Protein AF-A0A1Q9NRL3-F1 (afdb_monomer_lite)

Radius of gyration: 17.1 Å; chains: 1; bounding box: 44×28×48 Å

pLDDT: mean 87.85, std 8.08, range [48.0, 96.0]

Foldseek 3Di:
DPPVVVVVVLVVLLVVLLVLLVVLLVVLVCCLPPDDPVQQLDDDPQDGVLVLLVVLLLLLCLLLDQPSVPDQPCVLLVDHPPPDDPVRVSVSSVPDDSVSSNVSSVVSSVSNSVCSVDPCQQDFGPDPPDGHNSVSSVVSSVSSD

Structure (mmCIF, N/CA/C/O backbone):
data_AF-A0A1Q9NRL3-F1
#
_entry.id   AF-A0A1Q9NRL3-F1
#
loop_
_atom_site.group_PDB
_atom_site.id
_atom_site.type_symbol
_atom_site.label_atom_id
_atom_site.label_alt_id
_atom_site.label_comp_id
_atom_site.label_asym_id
_atom_site.label_entity_id
_atom_site.label_seq_id
_atom_site.pdbx_PDB_ins_code
_atom_site.Cartn_x
_atom_site.Cartn_y
_atom_site.Cartn_z
_atom_site.occupancy
_atom_site.B_iso_or_equiv
_atom_site.auth_seq_id
_atom_site.auth_comp_id
_atom_site.auth_asym_id
_atom_site.auth_atom_id
_atom_site.pdbx_PDB_model_num
ATOM 1 N N . MET A 1 1 ? 24.498 6.900 -30.516 1.00 48.00 1 MET A N 1
ATOM 2 C CA . MET A 1 1 ? 24.205 8.106 -29.708 1.00 48.00 1 MET A CA 1
ATOM 3 C C . MET A 1 1 ? 22.908 8.016 -28.879 1.00 48.00 1 MET A C 1
ATOM 5 O O . MET A 1 1 ? 22.585 9.001 -28.240 1.00 48.00 1 MET A O 1
ATOM 9 N N . ASN A 1 2 ? 22.211 6.867 -28.773 1.00 56.22 2 ASN A N 1
ATOM 10 C CA . ASN A 1 2 ? 20.862 6.813 -28.161 1.00 56.22 2 ASN A CA 1
ATOM 11 C C . ASN A 1 2 ? 20.734 6.080 -26.811 1.00 56.22 2 ASN A C 1
ATOM 13 O O . ASN A 1 2 ? 19.694 6.186 -26.173 1.00 56.22 2 ASN A O 1
ATOM 17 N N . THR A 1 3 ? 21.747 5.346 -26.353 1.00 61.50 3 THR A N 1
ATOM 18 C CA . THR A 1 3 ? 21.659 4.554 -25.111 1.00 61.50 3 THR A CA 1
ATOM 19 C C . THR A 1 3 ? 21.791 5.407 -23.849 1.00 61.50 3 THR A C 1
ATOM 21 O O . THR A 1 3 ? 21.037 5.206 -22.906 1.00 61.50 3 THR A O 1
ATOM 24 N N . ASN A 1 4 ? 22.676 6.411 -23.844 1.00 60.97 4 ASN A N 1
ATOM 25 C CA . ASN A 1 4 ? 22.877 7.271 -22.668 1.00 60.97 4 ASN A CA 1
ATOM 26 C C . ASN A 1 4 ? 21.643 8.128 -22.351 1.00 60.97 4 ASN A C 1
ATOM 28 O O . ASN A 1 4 ? 21.228 8.179 -21.202 1.00 60.97 4 ASN A O 1
ATOM 32 N N . ILE A 1 5 ? 21.001 8.712 -23.370 1.00 60.53 5 ILE A N 1
ATOM 33 C CA . ILE A 1 5 ? 19.772 9.506 -23.189 1.00 60.53 5 ILE A CA 1
ATOM 34 C C . ILE A 1 5 ? 18.623 8.612 -22.694 1.00 60.53 5 ILE A C 1
ATOM 36 O O . ILE A 1 5 ? 17.864 9.007 -21.815 1.00 60.53 5 ILE A O 1
ATOM 40 N N . SER A 1 6 ? 18.512 7.382 -23.212 1.00 71.94 6 SER A N 1
ATOM 41 C CA . SER A 1 6 ? 17.502 6.417 -22.755 1.00 71.94 6 SER A CA 1
ATOM 42 C C . SER A 1 6 ? 17.686 6.033 -21.283 1.00 71.94 6 SER A C 1
ATOM 44 O O . SER A 1 6 ? 16.700 5.914 -20.555 1.00 71.94 6 SER A O 1
ATOM 46 N N . ASN A 1 7 ? 18.933 5.861 -20.836 1.00 74.88 7 ASN A N 1
ATOM 47 C CA . ASN A 1 7 ? 19.242 5.530 -19.446 1.00 74.88 7 ASN A CA 1
ATOM 48 C C . ASN A 1 7 ? 18.975 6.720 -18.513 1.00 74.88 7 ASN A C 1
ATOM 50 O O . ASN A 1 7 ? 18.306 6.552 -17.501 1.00 74.88 7 ASN A O 1
ATOM 54 N N . GLU A 1 8 ? 19.388 7.932 -18.893 1.00 75.75 8 GLU A N 1
ATOM 55 C CA . GLU A 1 8 ? 19.129 9.152 -18.113 1.00 75.75 8 GLU A CA 1
ATOM 56 C C . GLU A 1 8 ? 17.625 9.425 -17.932 1.00 75.75 8 GLU A C 1
ATOM 58 O O . GLU A 1 8 ? 17.182 9.786 -16.841 1.00 75.75 8 GLU A O 1
ATOM 63 N N . VAL A 1 9 ? 16.817 9.210 -18.978 1.00 77.56 9 VAL A N 1
ATOM 64 C CA . VAL A 1 9 ? 15.351 9.344 -18.901 1.00 77.56 9 VAL A CA 1
ATOM 65 C C . VAL A 1 9 ? 14.744 8.278 -17.984 1.00 77.56 9 VAL A C 1
ATOM 67 O O . VAL A 1 9 ? 13.891 8.599 -17.155 1.00 77.56 9 VAL A O 1
ATOM 70 N N . SER A 1 10 ? 15.200 7.027 -18.096 1.00 84.75 10 SER A N 1
ATOM 71 C CA . SER A 1 10 ? 14.790 5.928 -17.211 1.00 84.75 10 SER A CA 1
ATOM 72 C C . SER A 1 10 ? 15.096 6.246 -15.743 1.00 84.75 10 SER A C 1
ATOM 74 O O . SER A 1 10 ? 14.210 6.167 -14.891 1.00 84.75 10 SER A O 1
ATOM 76 N N . ASP A 1 11 ? 16.320 6.673 -15.440 1.00 88.19 11 ASP A N 1
ATOM 77 C CA . ASP A 1 11 ? 16.757 6.973 -14.074 1.00 88.19 11 ASP A CA 1
ATOM 78 C C . ASP A 1 11 ? 16.033 8.196 -13.499 1.00 88.19 11 ASP A C 1
ATOM 80 O O . ASP A 1 11 ? 15.646 8.214 -12.324 1.00 88.19 11 ASP A O 1
ATOM 84 N N . GLY A 1 12 ? 15.770 9.197 -14.344 1.00 90.88 12 GLY A N 1
ATOM 85 C CA . GLY A 1 12 ? 14.936 10.342 -14.003 1.00 90.88 12 GLY A CA 1
ATOM 86 C C . GLY A 1 12 ? 13.523 9.924 -13.591 1.00 90.88 12 GLY A C 1
ATOM 87 O O . GLY A 1 12 ? 13.044 10.351 -12.539 1.00 90.88 12 GLY A O 1
ATOM 88 N N . LEU A 1 13 ? 12.870 9.053 -14.367 1.00 90.75 13 LEU A N 1
ATOM 89 C CA . LEU A 1 13 ? 11.528 8.546 -14.055 1.00 90.75 13 LEU A CA 1
ATOM 90 C C . LEU A 1 13 ? 11.508 7.706 -12.776 1.00 90.75 13 LEU A C 1
ATOM 92 O O . LEU A 1 13 ? 10.673 7.961 -11.907 1.00 90.75 13 LEU A O 1
ATOM 96 N N . LYS A 1 14 ? 12.451 6.769 -12.608 1.00 92.94 14 LYS A N 1
ATOM 97 C CA . LYS A 1 14 ? 12.589 5.982 -11.368 1.00 92.94 14 LYS A CA 1
ATOM 98 C C . LYS A 1 14 ? 12.729 6.891 -10.152 1.00 92.94 14 LYS A C 1
ATOM 100 O O . LYS A 1 14 ? 12.016 6.721 -9.166 1.00 92.94 14 LYS A O 1
ATOM 105 N N . THR A 1 15 ? 13.577 7.914 -10.254 1.00 93.88 15 THR A N 1
ATOM 106 C CA . THR A 1 15 ? 13.767 8.914 -9.194 1.00 93.88 15 THR A CA 1
ATOM 107 C C . THR A 1 15 ? 12.466 9.647 -8.864 1.00 93.88 15 THR A C 1
ATOM 109 O O . THR A 1 15 ? 12.181 9.889 -7.691 1.00 93.88 15 THR A O 1
ATOM 112 N N . GLN A 1 16 ? 11.657 10.005 -9.867 1.00 94.19 16 GLN A N 1
ATOM 113 C CA . GLN A 1 16 ? 10.359 10.637 -9.622 1.00 94.19 16 GLN A CA 1
ATOM 114 C C . GLN A 1 16 ? 9.397 9.686 -8.914 1.00 94.19 16 GLN A C 1
ATOM 116 O O . GLN A 1 16 ? 8.785 10.094 -7.929 1.00 94.19 16 GLN A O 1
ATOM 121 N N . PHE A 1 17 ? 9.287 8.429 -9.348 1.00 94.88 17 PHE A N 1
ATOM 122 C CA . PHE A 1 17 ? 8.446 7.450 -8.657 1.00 94.88 17 PHE A CA 1
ATOM 123 C C . PHE A 1 17 ? 8.880 7.264 -7.205 1.00 94.88 17 PHE A C 1
ATOM 125 O O . PHE A 1 17 ? 8.044 7.401 -6.314 1.00 94.88 17 PHE A O 1
ATOM 132 N N . ILE A 1 18 ? 10.178 7.058 -6.953 1.00 95.31 18 ILE A N 1
ATOM 133 C CA . ILE A 1 18 ? 10.723 6.933 -5.593 1.00 95.31 18 ILE A CA 1
ATOM 134 C C . ILE A 1 18 ? 10.289 8.125 -4.739 1.00 95.31 18 ILE A C 1
ATOM 136 O O . ILE A 1 18 ? 9.688 7.920 -3.690 1.00 95.31 18 ILE A O 1
ATOM 140 N N . LYS A 1 19 ? 10.476 9.362 -5.215 1.00 95.75 19 LYS A N 1
ATOM 141 C CA . LYS A 1 19 ? 10.071 10.569 -4.473 1.00 95.75 19 LYS A CA 1
ATOM 142 C C . LYS A 1 19 ? 8.575 10.614 -4.158 1.00 95.75 19 LYS A C 1
ATOM 144 O O . LYS A 1 19 ? 8.196 10.996 -3.053 1.00 95.75 19 LYS A O 1
ATOM 149 N N . HIS A 1 20 ? 7.711 10.242 -5.102 1.00 95.75 20 HIS A N 1
ATOM 150 C CA . HIS A 1 20 ? 6.264 10.242 -4.867 1.00 95.75 20 HIS A CA 1
ATOM 151 C C . HIS A 1 20 ? 5.860 9.185 -3.835 1.00 95.75 20 HIS A C 1
ATOM 153 O O . HIS A 1 20 ? 5.083 9.479 -2.927 1.00 95.75 20 HIS A O 1
ATOM 159 N N . PHE A 1 21 ? 6.434 7.985 -3.913 1.00 96.00 21 PHE A N 1
ATOM 160 C CA . PHE A 1 21 ? 6.190 6.948 -2.914 1.00 96.00 21 PHE A CA 1
ATOM 161 C C . PHE A 1 21 ? 6.787 7.306 -1.548 1.00 96.00 21 PHE A C 1
ATOM 163 O O . PHE A 1 21 ? 6.139 7.089 -0.531 1.00 96.00 21 PHE A O 1
ATOM 170 N N . GLU A 1 22 ? 7.968 7.926 -1.486 1.00 95.94 22 GLU A N 1
ATOM 171 C CA . GLU A 1 22 ? 8.524 8.464 -0.238 1.00 95.94 22 GLU A CA 1
ATOM 172 C C . GLU A 1 22 ? 7.569 9.459 0.428 1.00 95.94 22 GLU A C 1
ATOM 174 O O . GLU A 1 22 ? 7.374 9.406 1.645 1.00 95.94 22 GLU A O 1
ATOM 179 N N . LEU A 1 23 ? 6.950 10.348 -0.354 1.00 95.56 23 LEU A N 1
ATOM 180 C CA . LEU A 1 23 ? 5.941 11.277 0.152 1.00 95.56 23 LEU A CA 1
ATOM 181 C C . LEU A 1 23 ? 4.702 10.541 0.671 1.00 95.56 23 LEU A C 1
ATOM 183 O O . LEU A 1 23 ? 4.249 10.857 1.771 1.00 95.56 23 LEU A O 1
ATOM 187 N N . LEU A 1 24 ? 4.202 9.543 -0.062 1.00 95.31 24 LEU A N 1
ATOM 188 C CA . LEU A 1 24 ? 3.069 8.716 0.362 1.00 95.31 24 LEU A CA 1
ATOM 189 C C . LEU A 1 24 ? 3.361 7.996 1.690 1.00 95.31 24 LEU A C 1
ATOM 191 O O . LEU A 1 24 ? 2.606 8.122 2.654 1.00 95.31 24 LEU A O 1
ATOM 195 N N . PHE A 1 25 ? 4.501 7.309 1.801 1.00 95.94 25 PHE A N 1
ATOM 196 C CA . PHE A 1 25 ? 4.890 6.632 3.042 1.00 95.94 25 PHE A CA 1
ATOM 197 C C . PHE A 1 25 ? 5.121 7.622 4.187 1.00 95.94 25 PHE A C 1
ATOM 199 O O . PHE A 1 25 ? 4.754 7.352 5.329 1.00 95.94 25 PHE A O 1
ATOM 206 N N . LYS A 1 26 ? 5.657 8.815 3.910 1.00 94.81 26 LYS A N 1
ATOM 207 C CA . LYS A 1 26 ? 5.773 9.880 4.915 1.00 94.81 26 LYS A CA 1
ATOM 208 C C . LYS A 1 26 ? 4.405 10.359 5.406 1.00 94.81 26 LYS A C 1
ATOM 210 O O . LYS A 1 26 ? 4.260 10.646 6.594 1.00 94.81 26 LYS A O 1
ATOM 215 N N . GLN A 1 27 ? 3.407 10.451 4.528 1.00 93.25 27 GLN A N 1
ATOM 216 C CA . GLN A 1 27 ? 2.034 10.776 4.921 1.00 93.25 27 GLN A CA 1
ATOM 217 C C . GLN A 1 27 ? 1.434 9.677 5.804 1.00 93.25 27 GLN A C 1
ATOM 219 O O . GLN A 1 27 ? 0.818 10.006 6.817 1.00 93.25 27 GLN A O 1
ATOM 224 N N . LEU A 1 28 ? 1.680 8.398 5.498 1.00 93.44 28 LEU A N 1
ATOM 225 C CA . LEU A 1 28 ? 1.278 7.276 6.355 1.00 93.44 28 LEU A CA 1
ATOM 226 C C . LEU A 1 28 ? 1.955 7.334 7.733 1.00 93.44 28 LEU A C 1
ATOM 228 O O . LEU A 1 28 ? 1.285 7.182 8.752 1.00 93.44 28 LEU A O 1
ATOM 232 N N . VAL A 1 29 ? 3.249 7.659 7.800 1.00 92.62 29 VAL A N 1
ATOM 233 C CA . VAL A 1 29 ? 3.949 7.873 9.078 1.00 92.62 29 VAL A CA 1
ATOM 234 C C . VAL A 1 29 ? 3.298 9.007 9.869 1.00 92.62 29 VAL A C 1
ATOM 236 O O . VAL A 1 29 ? 2.916 8.809 11.020 1.00 92.62 29 VAL A O 1
ATOM 239 N N . ILE A 1 30 ? 3.074 10.170 9.246 1.00 92.44 30 ILE A N 1
ATOM 240 C CA . ILE A 1 30 ? 2.388 11.306 9.883 1.00 92.44 30 ILE A CA 1
ATOM 241 C C . ILE A 1 30 ? 1.007 10.896 10.400 1.00 92.44 30 ILE A C 1
ATOM 243 O O . ILE A 1 30 ? 0.647 11.252 11.523 1.00 92.44 30 ILE A O 1
ATOM 247 N N . LEU A 1 31 ? 0.253 10.140 9.601 1.00 91.25 31 LEU A N 1
ATOM 248 C CA . LEU A 1 31 ? -1.054 9.624 9.975 1.00 91.25 31 LEU A CA 1
ATOM 249 C C . LEU A 1 31 ? -0.961 8.757 11.238 1.00 91.25 31 LEU A C 1
ATOM 251 O O . LEU A 1 31 ? -1.737 8.948 12.169 1.00 91.25 31 LEU A O 1
ATOM 255 N N . THR A 1 32 ? 0.009 7.845 11.292 1.00 90.12 32 THR A N 1
ATOM 256 C CA . THR A 1 32 ? 0.187 6.925 12.425 1.00 90.12 32 THR A CA 1
ATOM 257 C C . THR A 1 32 ? 0.791 7.565 13.678 1.00 90.12 32 THR A C 1
ATOM 259 O O . THR A 1 32 ? 0.504 7.102 14.780 1.00 90.12 32 THR A O 1
ATOM 262 N N . ASP A 1 33 ? 1.598 8.619 13.538 1.00 92.19 33 ASP A N 1
ATOM 263 C CA . ASP A 1 33 ? 2.315 9.253 14.654 1.00 92.19 33 ASP A CA 1
ATOM 264 C C . ASP A 1 33 ? 1.583 10.450 15.253 1.00 92.19 33 ASP A C 1
ATOM 266 O O . ASP A 1 33 ? 1.713 10.727 16.445 1.00 92.19 33 ASP A O 1
ATOM 270 N N . LYS A 1 34 ? 0.857 11.208 14.425 1.00 92.25 34 LYS A N 1
ATOM 271 C CA . LYS A 1 34 ? 0.314 12.514 14.824 1.00 92.25 34 LYS A CA 1
ATOM 272 C C . LYS A 1 34 ? -1.196 12.527 14.983 1.00 92.25 34 LYS A C 1
ATOM 274 O O . LYS A 1 34 ? -1.710 13.434 15.634 1.00 92.25 34 LYS A O 1
ATOM 279 N N . VAL A 1 35 ? -1.917 11.572 14.394 1.00 91.00 35 VAL A N 1
ATOM 280 C CA . VAL A 1 35 ? -3.379 11.537 14.491 1.00 91.00 35 VAL A CA 1
ATOM 281 C C . VAL A 1 35 ? -3.800 10.709 15.708 1.00 91.00 35 VAL A C 1
ATOM 283 O O . VAL A 1 35 ? -3.438 9.537 15.809 1.00 91.00 35 VAL A O 1
ATOM 286 N N . PRO A 1 36 ? -4.601 11.279 16.627 1.00 90.19 36 PRO A N 1
ATOM 287 C CA . PRO A 1 36 ? -5.168 10.545 17.750 1.00 90.19 36 PRO A CA 1
ATOM 288 C C . PRO A 1 36 ? -5.879 9.253 17.324 1.00 90.19 36 PRO A C 1
ATOM 290 O O . PRO A 1 36 ? -6.665 9.237 16.373 1.00 90.19 36 PRO A O 1
ATOM 293 N N . GLN A 1 37 ? -5.656 8.166 18.066 1.00 85.94 37 GLN A N 1
ATOM 294 C CA . GLN A 1 37 ? -6.178 6.840 17.716 1.00 85.94 37 GLN A CA 1
ATOM 295 C C . GLN A 1 37 ? -7.712 6.805 17.590 1.00 85.94 37 GLN A C 1
ATOM 297 O O . GLN A 1 37 ? -8.251 6.116 16.724 1.00 85.94 37 GLN A O 1
ATOM 302 N N . ASN A 1 38 ? -8.428 7.571 18.417 1.00 88.38 38 ASN A N 1
ATOM 303 C CA . ASN A 1 38 ? -9.885 7.694 18.338 1.00 88.38 38 ASN A CA 1
ATOM 304 C C . ASN A 1 38 ? -10.358 8.317 17.011 1.00 88.38 38 ASN A C 1
ATOM 306 O O . ASN A 1 38 ? -11.422 7.953 16.517 1.00 88.38 38 ASN A O 1
ATOM 310 N N . LEU A 1 39 ? -9.573 9.219 16.412 1.00 90.50 39 LEU A N 1
ATOM 311 C CA . LEU A 1 39 ? -9.866 9.791 15.097 1.00 90.50 39 LEU A CA 1
ATOM 312 C C . LEU A 1 39 ? -9.542 8.805 13.974 1.00 90.50 39 LEU A C 1
ATOM 314 O O . LEU A 1 39 ? -10.320 8.698 13.030 1.00 90.50 39 LEU A O 1
ATOM 318 N N . LEU A 1 40 ? -8.465 8.023 14.102 1.00 88.94 40 LEU A N 1
ATOM 319 C CA . LEU A 1 40 ? -8.125 6.984 13.123 1.00 88.94 40 LEU A CA 1
ATOM 320 C C . LEU A 1 40 ? -9.203 5.898 13.009 1.00 88.94 40 LEU A C 1
ATOM 322 O O . LEU A 1 40 ? -9.457 5.382 11.920 1.00 88.94 40 LEU A O 1
ATOM 326 N N . LYS A 1 41 ? -9.866 5.579 14.125 1.00 88.25 41 LYS A N 1
ATOM 327 C CA . LYS A 1 41 ? -10.968 4.606 14.189 1.00 88.25 41 LYS A CA 1
ATOM 328 C C . LYS A 1 41 ? -12.347 5.208 13.906 1.00 88.25 41 LYS A C 1
ATOM 330 O O . LYS A 1 41 ? -13.331 4.471 13.849 1.00 88.25 41 LYS A O 1
ATOM 335 N N . LYS A 1 42 ? -12.446 6.525 13.704 1.00 88.06 42 LYS A N 1
ATOM 336 C CA . LYS A 1 42 ? -13.704 7.183 13.344 1.00 88.06 42 LYS A CA 1
ATOM 337 C C . LYS A 1 42 ? -14.058 6.850 11.893 1.00 88.06 42 LYS A C 1
ATOM 339 O O . LYS A 1 42 ? -13.225 7.009 11.002 1.00 88.06 42 LYS A O 1
ATOM 344 N N . LYS A 1 43 ? -15.297 6.411 11.649 1.00 87.25 43 LYS A N 1
ATOM 345 C CA . LYS A 1 43 ? -15.816 6.228 10.286 1.00 87.25 43 LYS A CA 1
ATOM 346 C C . LYS A 1 43 ? -15.983 7.588 9.603 1.00 87.25 43 LYS A C 1
ATOM 348 O O . LYS A 1 43 ? -16.562 8.510 10.181 1.00 87.25 43 LYS A O 1
ATOM 353 N N . ILE A 1 44 ? -15.480 7.696 8.377 1.00 84.69 44 ILE A N 1
ATOM 354 C CA . ILE A 1 44 ? -15.725 8.812 7.465 1.00 84.69 44 ILE A CA 1
ATOM 355 C C . ILE A 1 44 ? -16.435 8.227 6.248 1.00 84.69 44 ILE A C 1
ATOM 357 O O . ILE A 1 44 ? -15.837 7.453 5.494 1.00 84.69 44 ILE A O 1
ATOM 361 N N . ILE A 1 45 ? -17.703 8.612 6.080 1.00 84.38 45 ILE A N 1
ATOM 362 C CA . ILE A 1 45 ? -18.657 7.992 5.152 1.00 84.38 45 ILE A CA 1
ATOM 363 C C . ILE A 1 45 ? -18.929 6.545 5.590 1.00 84.38 45 ILE A C 1
ATOM 365 O O . ILE A 1 45 ? -19.767 6.321 6.458 1.00 84.38 45 ILE A O 1
ATOM 369 N N . ASP A 1 46 ? -18.181 5.587 5.059 1.00 84.56 46 ASP A N 1
ATOM 370 C CA . ASP A 1 46 ? -18.398 4.148 5.200 1.00 84.56 46 ASP A CA 1
ATOM 371 C C . ASP A 1 46 ? -17.226 3.430 5.889 1.00 84.56 46 ASP A C 1
ATOM 373 O O . ASP A 1 46 ? -17.428 2.440 6.593 1.00 84.56 46 ASP A O 1
ATOM 377 N N . LYS A 1 47 ? -16.001 3.951 5.749 1.00 87.06 47 LYS A N 1
ATOM 378 C CA . LYS A 1 47 ? -14.771 3.329 6.267 1.00 87.06 47 LYS A CA 1
ATOM 379 C C . LYS A 1 47 ? -14.011 4.226 7.239 1.00 87.06 47 LYS A C 1
ATOM 381 O O . LYS A 1 47 ? -14.082 5.455 7.181 1.00 87.06 47 LYS A O 1
ATOM 386 N N . THR A 1 48 ? -13.264 3.608 8.152 1.00 90.12 48 THR A N 1
ATOM 387 C CA . THR A 1 48 ? -12.367 4.326 9.069 1.00 90.12 48 THR A CA 1
ATOM 388 C C . THR A 1 48 ? -11.124 4.825 8.337 1.00 90.12 48 THR A C 1
ATOM 390 O O . THR A 1 48 ? -10.759 4.305 7.281 1.00 90.12 48 THR A O 1
ATOM 393 N N . ILE A 1 49 ? -10.441 5.823 8.898 1.00 90.94 49 ILE A N 1
ATOM 394 C CA . ILE A 1 49 ? -9.164 6.290 8.338 1.00 90.94 49 ILE A CA 1
ATOM 395 C C . ILE A 1 49 ? -8.123 5.162 8.382 1.00 90.94 49 ILE A C 1
ATOM 397 O O . ILE A 1 49 ? -7.387 4.962 7.420 1.00 90.94 49 ILE A O 1
ATOM 401 N N . LEU A 1 50 ? -8.113 4.383 9.468 1.00 91.19 50 LEU A N 1
ATOM 402 C CA . LEU A 1 50 ? -7.235 3.226 9.620 1.00 91.19 50 LEU A CA 1
ATOM 403 C C . LEU A 1 50 ? -7.467 2.176 8.520 1.00 91.19 50 LEU A C 1
ATOM 405 O O . LEU A 1 50 ? -6.504 1.665 7.958 1.00 91.19 50 LEU A O 1
ATOM 409 N N . TYR A 1 51 ? -8.730 1.900 8.177 1.00 91.50 51 TYR A N 1
ATOM 410 C CA . TYR A 1 51 ? -9.073 1.012 7.065 1.00 91.50 51 TYR A CA 1
ATOM 411 C C . TYR A 1 51 ? -8.553 1.541 5.732 1.00 91.50 51 TYR A C 1
ATOM 413 O O . TYR A 1 51 ? -7.967 0.790 4.965 1.00 91.50 51 TYR A O 1
ATOM 421 N N . ARG A 1 52 ? -8.741 2.835 5.451 1.00 91.44 52 ARG A N 1
ATOM 422 C CA . ARG A 1 52 ? -8.278 3.438 4.193 1.00 91.44 52 ARG A CA 1
ATOM 423 C C . ARG A 1 52 ? -6.758 3.349 4.056 1.00 91.44 52 ARG A C 1
ATOM 425 O O . ARG A 1 52 ? -6.272 2.984 2.995 1.00 91.44 52 ARG A O 1
ATOM 432 N N . ALA A 1 53 ? -6.021 3.617 5.133 1.00 93.56 53 ALA A N 1
ATOM 433 C CA . ALA A 1 53 ? -4.566 3.486 5.142 1.00 93.56 53 ALA A CA 1
ATOM 434 C C . ALA A 1 53 ? -4.107 2.038 4.915 1.00 93.56 53 ALA A C 1
ATOM 436 O O . ALA A 1 53 ? -3.201 1.800 4.124 1.00 93.56 53 ALA A O 1
ATOM 437 N N . TYR A 1 54 ? -4.765 1.074 5.564 1.00 94.06 54 TYR A N 1
ATOM 438 C CA . TYR A 1 54 ? -4.524 -0.350 5.324 1.00 94.06 54 TYR A CA 1
ATOM 439 C C . TYR A 1 54 ? -4.805 -0.735 3.863 1.00 94.06 54 TYR A C 1
ATOM 441 O O . TYR A 1 54 ? -3.977 -1.375 3.226 1.00 94.06 54 TYR A O 1
ATOM 449 N N . HIS A 1 55 ? -5.926 -0.274 3.306 1.00 92.50 55 HIS A N 1
ATOM 450 C CA . HIS A 1 55 ? -6.317 -0.566 1.930 1.00 92.50 55 HIS A CA 1
ATOM 451 C C . HIS A 1 55 ? -5.340 0.009 0.894 1.00 92.50 55 HIS A C 1
ATOM 453 O O . HIS A 1 55 ? -5.058 -0.648 -0.103 1.00 92.50 55 HIS A O 1
ATOM 459 N N . ILE A 1 56 ? -4.781 1.201 1.139 1.00 94.56 56 ILE A N 1
ATOM 460 C CA . ILE A 1 56 ? -3.717 1.769 0.294 1.00 94.56 56 ILE A CA 1
ATOM 461 C C . ILE A 1 56 ? -2.504 0.830 0.262 1.00 94.56 56 ILE A C 1
ATOM 463 O O . ILE A 1 56 ? -1.973 0.559 -0.811 1.00 94.56 56 ILE A O 1
ATOM 467 N N . LEU A 1 57 ? -2.084 0.302 1.416 1.00 94.94 57 LEU A N 1
ATOM 468 C CA . LEU A 1 57 ? -0.959 -0.633 1.489 1.00 94.94 57 LEU A CA 1
ATOM 469 C C . LEU A 1 57 ? -1.255 -1.958 0.780 1.00 94.94 57 LEU A C 1
ATOM 471 O O . LEU A 1 57 ? -0.397 -2.429 0.040 1.00 94.94 57 LEU A O 1
ATOM 475 N N . GLU A 1 58 ? -2.462 -2.511 0.931 1.00 93.81 58 GLU A N 1
ATOM 476 C CA . GLU A 1 58 ? -2.872 -3.707 0.181 1.00 93.81 58 GLU A CA 1
ATOM 477 C C . GLU A 1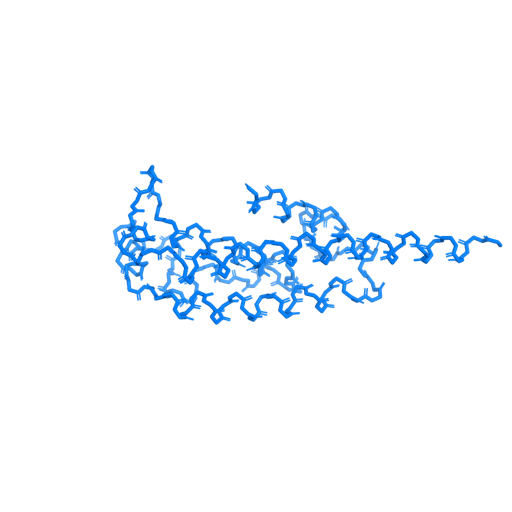 58 ? -2.894 -3.465 -1.326 1.00 93.81 58 GLU A C 1
ATOM 479 O O . GLU A 1 58 ? -2.435 -4.306 -2.093 1.00 93.81 58 GLU A O 1
ATOM 484 N N . ALA A 1 59 ? -3.385 -2.306 -1.769 1.00 93.31 59 ALA A N 1
ATOM 485 C CA . ALA A 1 59 ? -3.348 -1.954 -3.179 1.00 93.31 59 ALA A CA 1
ATOM 486 C C . ALA A 1 59 ? -1.905 -1.900 -3.688 1.00 93.31 59 ALA A C 1
ATOM 488 O O . ALA A 1 59 ? -1.604 -2.476 -4.731 1.00 93.31 59 ALA A O 1
ATOM 489 N N . ILE A 1 60 ? -0.991 -1.269 -2.948 1.00 94.00 60 ILE A N 1
ATOM 490 C CA . ILE A 1 60 ? 0.425 -1.261 -3.321 1.00 94.00 60 ILE A CA 1
ATOM 491 C C . ILE A 1 60 ? 0.966 -2.697 -3.378 1.00 94.00 60 ILE A C 1
ATOM 493 O O . ILE A 1 60 ? 1.530 -3.057 -4.405 1.00 94.00 60 ILE A O 1
ATOM 497 N N . GLU A 1 61 ? 0.753 -3.522 -2.344 1.00 92.94 61 GLU A N 1
ATOM 498 C CA . GLU A 1 61 ? 1.185 -4.933 -2.296 1.00 92.94 61 GLU A CA 1
ATOM 499 C C . GLU A 1 61 ? 0.722 -5.713 -3.531 1.00 92.94 61 GLU A C 1
ATOM 501 O O . GLU A 1 61 ? 1.530 -6.365 -4.196 1.00 92.94 61 GLU A O 1
ATOM 506 N N . PHE A 1 62 ? -0.555 -5.572 -3.886 1.00 91.44 62 PHE A N 1
ATOM 507 C CA . PHE A 1 62 ? -1.148 -6.207 -5.055 1.00 91.44 62 PHE A CA 1
ATOM 508 C C . PHE A 1 62 ? -0.426 -5.811 -6.341 1.00 91.44 62 PHE A C 1
ATOM 510 O O . PHE A 1 62 ? 0.005 -6.665 -7.115 1.00 91.44 62 PHE A O 1
ATOM 517 N N . TYR A 1 63 ? -0.253 -4.510 -6.573 1.00 90.12 63 TYR A N 1
ATOM 518 C CA . TYR A 1 63 ? 0.325 -4.032 -7.823 1.00 90.12 63 TYR A CA 1
ATOM 519 C C . TYR A 1 63 ? 1.848 -4.188 -7.891 1.00 90.12 63 TYR A C 1
ATOM 521 O O . TYR A 1 63 ? 2.376 -4.201 -8.999 1.00 90.12 63 TYR A O 1
ATOM 529 N N . ILE A 1 64 ? 2.571 -4.330 -6.776 1.00 88.75 64 ILE A N 1
ATOM 530 C CA . ILE A 1 64 ? 4.018 -4.622 -6.802 1.00 88.75 64 ILE A CA 1
ATOM 531 C C . ILE A 1 64 ? 4.325 -6.125 -6.836 1.00 88.75 64 ILE A C 1
ATOM 533 O O . ILE A 1 64 ? 5.459 -6.501 -7.138 1.00 88.75 64 ILE A O 1
ATOM 537 N N . GLY A 1 65 ? 3.337 -6.975 -6.544 1.00 84.19 65 GLY A N 1
ATOM 538 C CA . GLY A 1 65 ? 3.482 -8.425 -6.493 1.00 84.19 65 GLY A CA 1
ATOM 539 C C . GLY A 1 65 ? 3.932 -9.052 -7.816 1.00 84.19 65 GLY A C 1
ATOM 540 O O . GLY A 1 65 ? 3.648 -8.550 -8.907 1.00 84.19 65 GLY A O 1
ATOM 541 N N . VAL A 1 66 ? 4.642 -10.179 -7.701 1.00 70.69 66 VAL A N 1
ATOM 542 C CA . VAL A 1 66 ? 5.046 -11.015 -8.846 1.00 70.69 66 VAL A CA 1
ATOM 543 C C . VAL A 1 66 ? 3.874 -11.879 -9.318 1.00 70.69 66 VAL A C 1
ATOM 545 O O . VAL A 1 66 ? 3.623 -11.954 -10.516 1.00 70.69 66 VAL A O 1
ATOM 548 N N . ASN A 1 67 ? 3.126 -12.451 -8.367 1.00 79.12 67 ASN A N 1
ATOM 549 C CA . ASN A 1 67 ? 1.917 -13.237 -8.609 1.00 79.12 67 ASN A CA 1
ATOM 550 C C . ASN A 1 67 ? 0.716 -12.561 -7.921 1.00 79.12 67 ASN A C 1
ATOM 552 O O . ASN A 1 67 ? 0.252 -13.029 -6.882 1.00 79.12 67 ASN A O 1
ATOM 556 N N . PRO A 1 68 ? 0.230 -11.425 -8.443 1.00 78.50 68 PRO A N 1
ATOM 557 C CA . PRO A 1 68 ? -0.885 -10.682 -7.842 1.00 78.50 68 PRO A CA 1
ATOM 558 C C . PRO A 1 68 ? -2.175 -11.512 -7.748 1.00 78.50 68 PRO A C 1
ATOM 560 O O . PRO A 1 68 ? -2.986 -11.295 -6.855 1.00 78.50 68 PRO A O 1
ATOM 563 N N . GLU A 1 69 ? -2.336 -12.486 -8.646 1.00 80.62 69 GLU A N 1
ATOM 564 C CA . GLU A 1 69 ? -3.436 -13.458 -8.671 1.00 80.62 69 GLU A CA 1
ATOM 565 C C . GLU A 1 69 ? -3.512 -14.288 -7.378 1.00 80.62 69 GLU A C 1
ATOM 567 O O . GLU A 1 69 ? -4.596 -14.688 -6.960 1.00 80.62 69 GLU A O 1
ATOM 572 N N . ASP A 1 70 ? -2.364 -14.518 -6.731 1.00 82.00 70 ASP A N 1
ATOM 573 C CA . ASP A 1 70 ? -2.251 -15.322 -5.511 1.00 82.00 70 ASP A CA 1
ATOM 574 C C . ASP A 1 70 ? -2.496 -14.481 -4.241 1.00 82.00 70 ASP A C 1
ATOM 576 O O . ASP A 1 70 ? -2.459 -15.004 -3.123 1.00 82.00 70 ASP A O 1
ATOM 580 N N . MET A 1 71 ? -2.710 -13.165 -4.377 1.00 84.56 71 MET A N 1
ATOM 581 C CA . MET A 1 71 ? -2.905 -12.289 -3.228 1.00 84.56 71 MET A CA 1
ATOM 582 C C . MET A 1 71 ? -4.278 -12.505 -2.588 1.00 84.56 71 MET A C 1
ATOM 584 O O . MET A 1 71 ? -5.331 -12.224 -3.161 1.00 84.56 71 MET A O 1
ATOM 588 N N . GLU A 1 72 ? -4.258 -12.909 -1.322 1.00 83.81 72 GLU A N 1
ATOM 589 C CA . GLU A 1 72 ? -5.447 -12.982 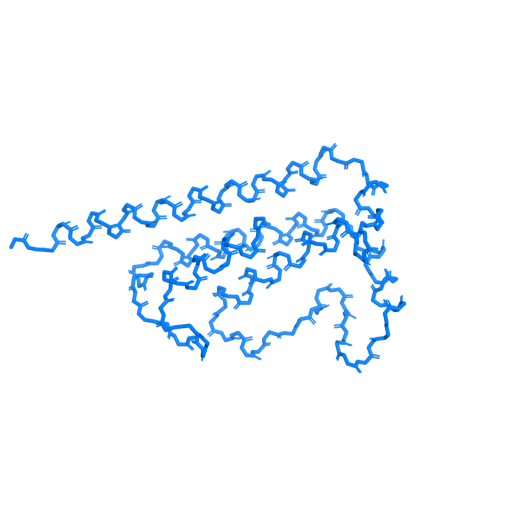-0.480 1.00 83.81 72 GLU A CA 1
ATOM 590 C C . GLU A 1 72 ? -5.699 -11.628 0.199 1.00 83.81 72 GLU A C 1
ATOM 592 O O . GLU A 1 72 ? -5.116 -11.306 1.240 1.00 83.81 72 GLU A O 1
ATOM 597 N N . TRP A 1 73 ? -6.598 -10.831 -0.382 1.00 86.38 73 TRP A N 1
ATOM 598 C CA . TRP A 1 73 ? -7.052 -9.577 0.219 1.00 86.38 73 TRP A CA 1
ATOM 599 C C .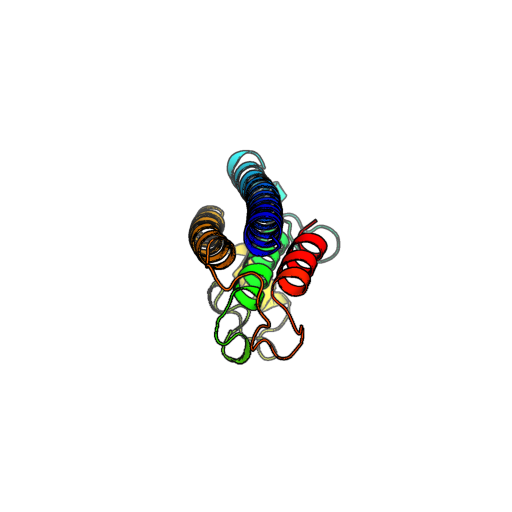 TRP A 1 73 ? -7.583 -9.807 1.636 1.00 86.38 73 TRP A C 1
ATOM 601 O O . TRP A 1 73 ? -8.370 -10.717 1.885 1.00 86.38 73 TRP A O 1
ATOM 611 N N . GLY A 1 74 ? -7.193 -8.950 2.574 1.00 83.94 74 GLY A N 1
ATOM 612 C CA . GLY A 1 74 ? -7.639 -9.005 3.959 1.00 83.94 74 GLY A CA 1
ATOM 613 C C . GLY A 1 74 ? -6.955 -10.072 4.820 1.00 83.94 74 GLY A C 1
ATOM 614 O O . GLY A 1 74 ? -7.225 -10.133 6.022 1.00 83.94 74 GLY A O 1
ATOM 615 N N . LYS A 1 75 ? -6.035 -10.882 4.272 1.00 87.75 75 LYS A N 1
ATOM 616 C CA . LYS A 1 75 ? -5.374 -11.984 4.996 1.00 87.75 75 LYS A CA 1
ATOM 617 C C . LYS A 1 75 ? -4.708 -11.540 6.296 1.00 87.75 75 LYS A C 1
ATOM 619 O O . LYS A 1 75 ? -4.871 -12.191 7.326 1.00 87.75 75 LYS A O 1
ATOM 624 N N . ARG A 1 76 ? -4.004 -10.402 6.286 1.00 87.56 76 ARG A N 1
ATOM 625 C CA . ARG A 1 76 ? -3.325 -9.847 7.478 1.00 87.56 76 ARG A CA 1
ATOM 626 C C . ARG A 1 76 ? -4.302 -9.476 8.594 1.00 87.56 76 ARG A C 1
ATOM 628 O O . ARG A 1 76 ? -3.940 -9.484 9.767 1.00 87.56 76 ARG A O 1
ATOM 635 N N . MET A 1 77 ? -5.544 -9.197 8.218 1.00 87.81 77 MET A N 1
ATOM 636 C CA . MET A 1 77 ? -6.657 -8.904 9.112 1.00 87.81 77 MET A CA 1
ATOM 637 C C . MET A 1 77 ? -7.498 -10.127 9.457 1.00 87.81 77 MET A C 1
ATOM 639 O O . MET A 1 77 ? -8.498 -9.994 10.166 1.00 87.81 77 MET A O 1
ATOM 643 N N . ASN A 1 78 ? -7.117 -11.304 8.954 1.00 89.88 78 ASN A N 1
ATOM 644 C CA . ASN A 1 78 ? -7.934 -12.507 8.981 1.00 89.88 78 ASN A CA 1
ATOM 645 C C . ASN A 1 78 ? -9.329 -12.264 8.371 1.00 89.88 78 ASN A C 1
ATOM 647 O O . ASN A 1 78 ? -10.314 -12.815 8.857 1.00 89.88 78 ASN A O 1
ATOM 651 N N . ILE A 1 79 ? -9.441 -11.384 7.369 1.00 90.31 79 ILE A N 1
ATOM 652 C CA . ILE A 1 79 ? -10.678 -11.134 6.624 1.00 90.31 79 ILE A CA 1
ATOM 653 C C . ILE A 1 79 ? -10.762 -12.140 5.476 1.00 90.31 79 ILE A C 1
ATOM 655 O O . ILE A 1 79 ? -9.804 -12.332 4.736 1.00 90.31 79 ILE A O 1
ATOM 659 N N . THR A 1 80 ? -11.921 -12.770 5.319 1.00 90.06 80 THR A N 1
ATOM 660 C CA . THR A 1 80 ? -12.244 -13.661 4.205 1.00 90.06 80 THR A CA 1
ATOM 661 C C . THR A 1 80 ? -13.368 -13.039 3.388 1.00 90.06 80 THR A C 1
ATOM 663 O O . THR A 1 80 ? -14.543 -13.106 3.759 1.00 90.06 80 THR A O 1
ATOM 666 N N . TRP A 1 81 ? -13.017 -12.404 2.271 1.00 83.62 81 TRP A N 1
ATOM 667 C CA . TRP A 1 81 ? -13.994 -11.756 1.396 1.00 83.62 81 TRP A CA 1
ATOM 668 C C . TRP A 1 81 ? -15.005 -12.756 0.826 1.00 83.62 81 TRP A C 1
ATOM 670 O O . TRP A 1 81 ? -14.674 -13.897 0.518 1.00 83.62 81 TRP A O 1
ATOM 680 N N . GLY A 1 82 ? -16.266 -12.332 0.730 1.00 85.81 82 GLY A N 1
ATOM 681 C CA . GLY A 1 82 ? -17.386 -13.193 0.330 1.00 85.81 82 GLY A CA 1
ATOM 682 C C . GLY A 1 82 ? -17.917 -14.111 1.440 1.00 85.81 82 GLY A C 1
ATOM 683 O O . GLY A 1 82 ? -19.022 -14.631 1.304 1.00 85.81 82 GLY A O 1
ATOM 684 N N . VAL A 1 83 ? -17.182 -14.267 2.548 1.00 91.44 83 VAL A N 1
ATOM 685 C CA . VAL A 1 83 ? -17.610 -15.033 3.731 1.00 91.44 83 VAL A CA 1
ATOM 686 C C . VAL A 1 83 ? -17.931 -14.101 4.896 1.00 91.44 83 VAL A C 1
ATOM 688 O O . VAL A 1 83 ? -19.009 -14.188 5.488 1.00 91.44 83 VAL A O 1
ATOM 691 N N . ASP A 1 84 ? -17.016 -13.187 5.222 1.00 90.62 84 ASP A N 1
ATOM 692 C CA . ASP A 1 84 ? -17.221 -12.227 6.297 1.00 90.62 84 ASP A CA 1
ATOM 693 C C . ASP A 1 84 ? -18.277 -11.188 5.917 1.00 90.62 84 ASP A C 1
ATOM 695 O O . ASP A 1 84 ? -18.197 -10.518 4.885 1.00 90.62 84 ASP A O 1
ATOM 699 N N . ARG A 1 85 ? -19.256 -11.008 6.807 1.00 92.12 85 ARG A N 1
ATOM 700 C CA . ARG A 1 85 ? -20.203 -9.891 6.728 1.00 92.12 85 ARG A CA 1
ATOM 701 C C . ARG A 1 85 ? -19.515 -8.588 7.125 1.00 92.12 85 ARG A C 1
ATOM 703 O O . ARG A 1 85 ? -18.529 -8.600 7.860 1.00 92.12 85 ARG A O 1
ATOM 710 N N . GLU A 1 86 ? -20.092 -7.462 6.716 1.00 86.88 86 GLU A N 1
ATOM 711 C CA . GLU A 1 86 ? -19.551 -6.126 7.003 1.00 86.88 86 GLU A CA 1
ATOM 712 C C . GLU A 1 86 ? -19.260 -5.900 8.495 1.00 86.88 86 GLU A C 1
ATOM 714 O O . GLU A 1 86 ? -18.190 -5.413 8.842 1.00 86.88 86 GLU A O 1
ATOM 719 N N . GLU A 1 87 ? -20.145 -6.348 9.387 1.00 88.44 87 GLU A N 1
ATOM 720 C CA . GLU A 1 87 ? -19.941 -6.253 10.838 1.00 88.44 87 GLU A CA 1
ATOM 721 C C . GLU A 1 87 ? -18.708 -7.040 11.323 1.00 88.44 87 GLU A C 1
ATOM 723 O O . GLU A 1 87 ? -17.969 -6.584 12.196 1.00 88.44 87 GLU A O 1
ATOM 728 N N . ALA A 1 88 ? -18.443 -8.216 10.744 1.00 90.56 88 ALA A N 1
ATOM 729 C CA . ALA A 1 88 ? -17.266 -9.015 11.081 1.00 90.56 88 ALA A CA 1
ATOM 730 C C . ALA A 1 88 ? -15.977 -8.333 10.599 1.00 90.56 88 ALA A C 1
ATOM 732 O O . ALA A 1 88 ? -14.990 -8.295 11.337 1.00 90.56 88 ALA A O 1
ATOM 733 N N . VAL A 1 89 ? -16.003 -7.750 9.397 1.00 88.44 89 VAL A N 1
ATOM 734 C CA . VAL A 1 89 ? -14.902 -6.938 8.859 1.00 88.44 89 VAL A CA 1
ATOM 735 C C . VAL A 1 89 ? -14.647 -5.724 9.750 1.00 88.44 89 VAL A C 1
ATOM 737 O O . VAL A 1 89 ? -13.509 -5.489 10.157 1.00 88.44 89 VAL A O 1
ATOM 740 N N . ASP A 1 90 ? -15.698 -4.992 10.119 1.00 86.69 90 ASP A N 1
ATOM 741 C CA . ASP A 1 90 ? -15.607 -3.838 11.011 1.00 86.69 90 ASP A CA 1
ATOM 742 C C . ASP A 1 90 ? -14.989 -4.221 12.360 1.00 86.69 90 ASP A C 1
ATOM 744 O O . ASP A 1 90 ? -14.065 -3.549 12.821 1.00 86.69 90 ASP A O 1
ATOM 748 N N . ASN A 1 91 ? -15.427 -5.327 12.966 1.00 88.56 91 ASN A N 1
ATOM 749 C CA . ASN A 1 91 ? -14.871 -5.823 14.226 1.00 88.56 91 ASN A CA 1
ATOM 750 C C . ASN A 1 91 ? -13.383 -6.189 14.108 1.00 88.56 91 ASN A C 1
ATOM 752 O O . ASN A 1 91 ? -12.586 -5.817 14.973 1.00 88.56 91 ASN A O 1
ATOM 756 N N . LYS A 1 92 ? -12.971 -6.864 13.028 1.00 91.00 92 LYS A N 1
ATOM 757 C CA . LYS A 1 92 ? -11.550 -7.163 12.768 1.00 91.00 92 LYS A CA 1
ATOM 758 C C . LYS A 1 92 ? -10.740 -5.872 12.622 1.00 91.00 92 LYS A C 1
ATOM 760 O O . LYS A 1 92 ? -9.690 -5.732 13.245 1.00 91.00 92 LYS A O 1
ATOM 765 N N . MET A 1 93 ? -11.269 -4.882 11.905 1.00 87.44 93 MET A N 1
ATOM 766 C CA . MET A 1 93 ? -10.630 -3.575 11.727 1.00 87.44 93 MET A CA 1
ATOM 767 C C . MET A 1 93 ? -10.558 -2.735 13.004 1.00 87.44 93 MET A C 1
ATOM 769 O O . MET A 1 93 ? -9.601 -1.983 13.179 1.00 87.44 93 MET A O 1
ATOM 773 N N . GLN A 1 94 ? -11.516 -2.872 13.924 1.00 85.00 94 GLN A N 1
ATOM 774 C CA . GLN A 1 94 ? -11.432 -2.243 15.247 1.00 85.00 94 GLN A CA 1
ATOM 775 C C . GLN A 1 94 ? -10.267 -2.796 16.075 1.00 85.00 94 GLN A C 1
ATOM 777 O O . GLN A 1 94 ? -9.674 -2.051 16.861 1.00 85.00 94 GLN A O 1
ATOM 782 N N . ASN A 1 95 ? -9.919 -4.069 15.878 1.00 88.25 95 ASN A N 1
ATOM 783 C CA . ASN A 1 95 ? -8.788 -4.717 16.539 1.00 88.25 95 ASN A CA 1
ATOM 784 C C . ASN A 1 95 ? -7.449 -4.450 15.841 1.00 88.25 95 ASN A C 1
ATOM 786 O O . ASN A 1 95 ? -6.403 -4.688 16.443 1.00 88.25 95 ASN A O 1
ATOM 790 N N . TYR A 1 96 ? -7.459 -3.909 14.618 1.00 90.25 96 TYR A N 1
ATOM 791 C CA . TYR A 1 96 ? -6.230 -3.487 13.963 1.00 90.25 96 TYR A CA 1
ATOM 792 C C . TYR A 1 96 ? -5.578 -2.332 14.718 1.00 90.25 96 TYR A C 1
ATOM 794 O O . TYR A 1 96 ? -6.226 -1.365 15.141 1.00 90.25 96 TYR A O 1
ATOM 802 N N . THR A 1 97 ? -4.269 -2.433 14.889 1.00 91.06 97 THR A N 1
ATOM 803 C CA . THR A 1 97 ? -3.480 -1.468 15.646 1.00 91.06 97 THR A CA 1
ATOM 804 C C . THR A 1 97 ? -2.633 -0.601 14.725 1.00 91.06 97 THR A C 1
ATOM 806 O O . THR A 1 97 ? -2.250 -0.989 13.624 1.00 91.06 97 THR A O 1
ATOM 809 N N . ILE A 1 98 ? -2.283 0.586 15.220 1.00 92.12 98 ILE A N 1
ATOM 810 C CA . ILE A 1 98 ? -1.369 1.502 14.530 1.00 92.12 98 ILE A CA 1
ATOM 811 C C . ILE A 1 98 ? -0.002 0.838 14.305 1.00 92.12 98 ILE A C 1
ATOM 813 O O . ILE A 1 98 ? 0.598 1.024 13.254 1.00 92.12 98 ILE A O 1
ATOM 817 N N . ASN A 1 99 ? 0.476 0.032 15.258 1.00 92.62 99 ASN A N 1
ATOM 818 C CA . ASN A 1 99 ? 1.760 -0.660 15.133 1.00 92.62 99 ASN A CA 1
ATOM 819 C C . ASN A 1 99 ? 1.752 -1.689 13.999 1.00 92.62 99 ASN A C 1
ATOM 821 O O . ASN A 1 99 ? 2.727 -1.774 13.262 1.00 92.62 99 ASN A O 1
ATOM 825 N N . GLN A 1 100 ? 0.648 -2.420 13.818 1.00 93.38 100 GLN A N 1
ATOM 826 C CA . GLN A 1 100 ? 0.508 -3.325 12.677 1.00 93.38 100 GLN A CA 1
ATOM 827 C C . GLN A 1 100 ? 0.485 -2.557 11.349 1.00 93.38 100 GLN A C 1
ATOM 829 O O . GLN A 1 100 ? 1.110 -3.003 10.392 1.00 93.38 100 GLN A O 1
ATOM 834 N N . LEU A 1 101 ? -0.178 -1.392 11.297 1.00 93.44 101 LEU A N 1
ATOM 835 C CA . LEU A 1 101 ? -0.170 -0.543 10.102 1.00 93.44 101 LEU A CA 1
ATOM 836 C C . LEU A 1 101 ? 1.240 -0.028 9.781 1.00 93.44 101 LEU A C 1
ATOM 838 O O . LEU A 1 101 ? 1.639 -0.039 8.622 1.00 93.44 101 LEU A O 1
ATOM 842 N N . LYS A 1 102 ? 2.002 0.396 10.796 1.00 94.69 102 LYS A N 1
ATOM 843 C CA . LYS A 1 102 ? 3.396 0.835 10.635 1.00 94.69 102 LYS A CA 1
ATOM 844 C C . LYS A 1 102 ? 4.281 -0.284 10.105 1.00 94.69 102 LYS A C 1
ATOM 846 O O . LYS A 1 102 ? 4.948 -0.091 9.100 1.00 94.69 102 LYS A O 1
ATOM 851 N N . GLN A 1 103 ? 4.219 -1.455 10.738 1.00 95.19 103 GLN A N 1
ATOM 852 C CA . GLN A 1 103 ? 4.978 -2.620 10.296 1.00 95.19 103 GLN A CA 1
ATOM 853 C C . GLN A 1 103 ? 4.661 -2.955 8.834 1.00 95.19 103 GLN A C 1
ATOM 855 O O . GLN A 1 103 ? 5.567 -3.126 8.026 1.00 95.19 103 GLN A O 1
ATOM 860 N N . TYR A 1 104 ? 3.376 -2.990 8.477 1.00 95.06 104 TYR A N 1
ATOM 861 C CA . TYR A 1 104 ? 2.974 -3.268 7.106 1.00 95.06 104 TYR A CA 1
ATOM 862 C C . TYR A 1 104 ? 3.452 -2.179 6.135 1.00 95.06 104 TYR A C 1
ATOM 864 O O . TYR A 1 104 ? 3.942 -2.483 5.052 1.00 95.06 104 TYR A O 1
ATOM 872 N N . SER A 1 105 ? 3.388 -0.908 6.540 1.00 95.88 105 SER A N 1
ATOM 873 C CA . SER A 1 105 ? 3.907 0.206 5.745 1.00 95.88 105 SER A CA 1
ATOM 874 C C . SER A 1 105 ? 5.407 0.083 5.480 1.00 95.88 105 SER A C 1
ATOM 876 O O . SER A 1 105 ? 5.837 0.415 4.378 1.00 95.88 105 SER A O 1
ATOM 878 N N . ASP A 1 106 ? 6.198 -0.367 6.454 1.00 95.50 106 ASP A N 1
ATOM 879 C CA . ASP A 1 106 ? 7.644 -0.543 6.296 1.00 95.50 106 ASP A CA 1
ATOM 880 C C . ASP A 1 106 ? 7.968 -1.701 5.335 1.00 95.50 106 ASP A C 1
ATOM 882 O O . ASP A 1 106 ? 8.760 -1.520 4.408 1.00 95.50 106 ASP A O 1
ATOM 886 N N . GLU A 1 107 ? 7.288 -2.845 5.481 1.00 94.31 107 GLU A N 1
ATOM 887 C CA . GLU A 1 107 ? 7.423 -4.010 4.587 1.00 94.31 107 GLU A CA 1
ATOM 888 C C . GLU A 1 107 ? 7.086 -3.654 3.125 1.00 94.31 107 GLU A C 1
ATOM 890 O O . GLU A 1 107 ? 7.807 -4.009 2.183 1.00 94.31 107 GLU A O 1
ATOM 895 N N . ILE A 1 108 ? 5.994 -2.909 2.927 1.00 94.81 108 ILE A N 1
ATOM 896 C CA . ILE A 1 108 ? 5.550 -2.480 1.600 1.00 94.81 108 ILE A CA 1
ATOM 897 C C . ILE A 1 108 ? 6.462 -1.407 1.022 1.00 94.81 108 ILE A C 1
ATOM 899 O O . ILE A 1 108 ? 6.750 -1.444 -0.175 1.00 94.81 108 ILE A O 1
ATOM 903 N N . LYS A 1 109 ? 6.972 -0.483 1.839 1.00 96.00 109 LYS A N 1
ATOM 904 C CA . LYS A 1 109 ? 7.936 0.529 1.396 1.00 96.00 109 LYS A CA 1
ATOM 905 C C . LYS A 1 109 ? 9.203 -0.102 0.839 1.00 96.00 109 LYS A C 1
ATOM 907 O O . LYS A 1 109 ? 9.623 0.259 -0.261 1.00 96.00 109 LYS A O 1
ATOM 912 N N . GLU A 1 110 ? 9.788 -1.046 1.571 1.00 94.50 110 GLU A N 1
ATOM 913 C CA . GLU A 1 110 ? 10.988 -1.758 1.130 1.00 94.50 110 GLU A CA 1
ATOM 914 C C . GLU A 1 110 ? 10.734 -2.488 -0.196 1.00 94.50 110 GLU A C 1
ATOM 916 O O . GLU A 1 110 ? 11.453 -2.283 -1.177 1.00 94.50 110 GLU A O 1
ATOM 921 N N . SER A 1 111 ? 9.646 -3.258 -0.263 1.00 92.81 111 SER A N 1
ATOM 922 C CA . SER A 1 111 ? 9.262 -4.005 -1.465 1.00 92.81 111 SER A CA 1
ATOM 923 C C . SER A 1 111 ? 9.027 -3.084 -2.669 1.00 92.81 111 SER A C 1
ATOM 925 O O . SER A 1 111 ? 9.504 -3.353 -3.771 1.00 92.81 111 SER A O 1
ATOM 927 N N . THR A 1 112 ? 8.357 -1.951 -2.455 1.00 94.25 112 THR A N 1
ATOM 928 C CA . THR A 1 112 ? 8.070 -0.949 -3.492 1.00 94.25 112 THR A CA 1
ATOM 929 C C . THR A 1 112 ? 9.360 -0.378 -4.078 1.00 94.25 112 THR A C 1
ATOM 931 O O . THR A 1 112 ? 9.523 -0.332 -5.298 1.00 94.25 112 THR A O 1
ATOM 934 N N . PHE A 1 113 ? 10.306 0.031 -3.230 1.00 94.69 113 PHE A N 1
ATOM 935 C CA . PHE A 1 113 ? 11.565 0.617 -3.693 1.00 94.69 113 PHE A CA 1
ATOM 936 C C . PHE A 1 113 ? 12.478 -0.401 -4.365 1.00 94.69 113 PHE A C 1
ATOM 938 O O . PHE A 1 113 ? 13.137 -0.050 -5.345 1.00 94.69 113 PHE A O 1
ATOM 945 N N . ASN A 1 114 ? 12.461 -1.657 -3.920 1.00 92.12 114 ASN A N 1
ATOM 946 C CA . ASN A 1 114 ? 13.176 -2.739 -4.591 1.00 92.12 114 ASN A CA 1
ATOM 947 C C . ASN A 1 114 ? 12.657 -2.959 -6.020 1.00 92.12 114 ASN A C 1
ATOM 949 O O . ASN A 1 114 ? 13.452 -3.120 -6.946 1.00 92.12 114 ASN A O 1
ATOM 953 N N . VAL A 1 115 ? 11.337 -2.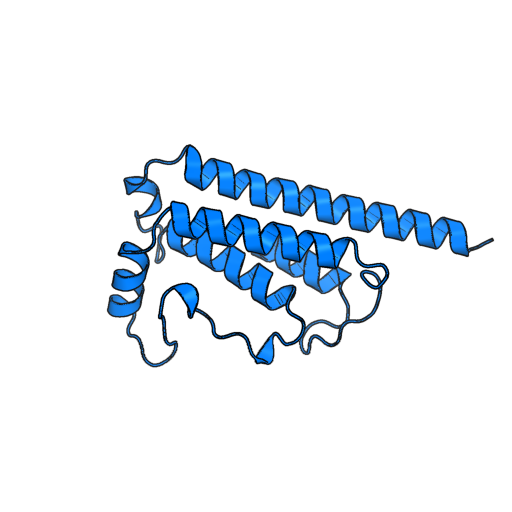899 -6.231 1.00 90.88 115 VAL A N 1
ATOM 954 C CA . VAL A 1 115 ? 10.751 -3.041 -7.574 1.00 90.88 115 VAL A CA 1
ATOM 955 C C . VAL A 1 115 ? 11.059 -1.830 -8.457 1.00 90.88 115 VAL A C 1
ATOM 957 O O . VAL A 1 115 ? 11.440 -2.014 -9.611 1.00 90.88 115 VAL A O 1
ATOM 960 N N . ILE A 1 116 ? 10.949 -0.600 -7.940 1.00 91.25 116 ILE A N 1
ATOM 961 C CA . ILE A 1 116 ? 11.241 0.611 -8.732 1.00 91.25 116 ILE A CA 1
ATOM 962 C C . ILE A 1 116 ? 12.727 0.697 -9.105 1.00 91.25 116 ILE A C 1
ATOM 964 O O . ILE A 1 116 ? 13.073 1.090 -10.219 1.00 91.25 116 ILE A O 1
ATOM 968 N N . SER A 1 117 ? 13.610 0.300 -8.188 1.00 89.25 117 SER A N 1
ATOM 969 C CA . SER A 1 117 ? 15.061 0.320 -8.410 1.00 89.25 117 SER A CA 1
ATOM 970 C C . SER A 1 117 ? 15.534 -0.787 -9.355 1.00 89.25 117 SER A C 1
ATOM 972 O O . SER A 1 117 ? 16.656 -0.722 -9.852 1.00 89.25 117 SER A O 1
ATOM 974 N N . ASN A 1 118 ? 14.693 -1.787 -9.637 1.00 84.56 118 ASN A N 1
ATOM 975 C CA . ASN A 1 118 ? 15.023 -2.873 -10.550 1.00 84.56 118 ASN A CA 1
ATOM 976 C C . ASN A 1 118 ? 15.368 -2.327 -11.946 1.00 84.56 118 ASN A C 1
ATOM 978 O O . ASN A 1 118 ? 14.722 -1.413 -12.469 1.00 84.56 118 ASN A O 1
ATOM 982 N N . GLU A 1 119 ? 16.387 -2.898 -12.583 1.00 78.94 119 GLU A N 1
ATOM 983 C CA . GLU A 1 119 ? 16.804 -2.524 -13.937 1.00 78.94 119 GLU A CA 1
ATOM 984 C C . GLU A 1 119 ? 15.660 -2.693 -14.949 1.00 78.94 119 GLU A C 1
ATOM 986 O O . GLU A 1 119 ? 15.470 -1.836 -15.810 1.00 78.94 119 GLU A O 1
ATOM 991 N N . ASN A 1 120 ? 14.805 -3.700 -14.748 1.00 80.50 120 ASN A N 1
ATOM 992 C CA . ASN A 1 120 ? 13.656 -4.015 -15.597 1.00 80.50 120 ASN A CA 1
ATOM 993 C C . ASN A 1 120 ? 12.403 -3.169 -15.315 1.00 80.50 120 ASN A C 1
ATOM 995 O O . ASN A 1 120 ? 11.349 -3.437 -15.891 1.00 80.50 120 ASN A O 1
ATOM 999 N N . PHE A 1 121 ? 12.475 -2.152 -14.452 1.00 84.69 121 PHE A N 1
ATOM 1000 C CA . PHE A 1 121 ? 11.324 -1.295 -14.148 1.00 84.69 121 PHE A CA 1
ATOM 1001 C C . PHE A 1 121 ? 10.724 -0.623 -15.392 1.00 84.69 121 PHE A C 1
ATOM 1003 O O . PHE A 1 121 ? 9.533 -0.363 -15.421 1.00 84.69 121 PHE A O 1
ATOM 1010 N N . MET A 1 122 ? 11.508 -0.372 -16.441 1.00 85.44 122 MET A N 1
ATOM 1011 C CA . MET A 1 122 ? 10.991 0.228 -17.680 1.00 85.44 122 MET A CA 1
ATOM 1012 C C . MET A 1 122 ? 10.341 -0.790 -18.630 1.00 85.44 122 MET A C 1
ATOM 1014 O O . MET A 1 122 ? 9.763 -0.398 -19.642 1.00 85.44 122 MET A O 1
ATOM 1018 N N . ASN A 1 123 ? 10.428 -2.087 -18.328 1.00 83.50 123 ASN A N 1
ATOM 1019 C CA . ASN A 1 123 ? 9.953 -3.145 -19.212 1.00 83.50 123 ASN A CA 1
ATOM 1020 C C . ASN A 1 123 ? 8.452 -3.417 -19.026 1.00 83.50 123 ASN A C 1
ATOM 1022 O O . ASN A 1 123 ? 7.823 -3.010 -18.040 1.00 83.50 123 ASN A O 1
ATOM 1026 N N . THR A 1 124 ? 7.892 -4.158 -19.984 1.00 79.62 124 THR A N 1
ATOM 1027 C CA . THR A 1 124 ? 6.568 -4.773 -19.865 1.00 79.62 124 THR A CA 1
ATOM 1028 C C . THR A 1 124 ? 6.509 -5.678 -18.641 1.00 79.62 124 THR A C 1
ATOM 1030 O O . THR A 1 124 ? 7.511 -6.274 -18.238 1.00 79.62 124 THR A O 1
ATOM 1033 N N . THR A 1 125 ? 5.328 -5.785 -18.048 1.00 78.81 125 THR A N 1
ATOM 1034 C CA . THR A 1 125 ? 5.098 -6.611 -16.861 1.00 78.81 125 THR A CA 1
ATOM 1035 C C . THR A 1 125 ? 4.217 -7.807 -17.213 1.00 78.81 125 THR A C 1
ATOM 1037 O O . THR A 1 125 ? 3.432 -7.742 -18.152 1.00 78.81 125 THR A O 1
ATOM 1040 N N . ASN A 1 126 ? 4.319 -8.892 -16.445 1.00 75.88 126 ASN A N 1
ATOM 1041 C CA . ASN A 1 126 ? 3.417 -10.048 -16.555 1.00 75.88 126 ASN A CA 1
ATOM 1042 C C . ASN A 1 126 ? 2.112 -9.829 -15.761 1.00 75.88 126 ASN A C 1
ATOM 1044 O O . ASN A 1 126 ? 1.471 -10.781 -15.327 1.00 75.88 126 ASN A O 1
ATOM 1048 N N . PHE A 1 127 ? 1.757 -8.572 -15.496 1.00 82.56 127 PHE A N 1
ATOM 1049 C CA . PHE A 1 127 ? 0.577 -8.200 -14.732 1.00 82.56 127 PHE A CA 1
ATOM 1050 C C . PHE A 1 127 ? -0.639 -8.153 -15.663 1.00 82.56 127 PHE A C 1
ATOM 1052 O O . PHE A 1 127 ? -0.704 -7.314 -16.557 1.00 82.56 127 PHE A O 1
ATOM 1059 N N . ASN A 1 128 ? -1.620 -9.023 -15.432 1.00 79.69 128 ASN A N 1
ATOM 1060 C CA . ASN A 1 128 ? -2.693 -9.316 -16.390 1.00 79.69 128 ASN A CA 1
ATOM 1061 C C . ASN A 1 128 ? -3.633 -8.141 -16.736 1.00 79.69 128 ASN A C 1
ATOM 1063 O O . ASN A 1 128 ? -4.405 -8.248 -17.687 1.00 79.69 128 ASN A O 1
ATOM 1067 N N . TRP A 1 129 ? -3.587 -7.027 -15.997 1.00 83.44 129 TRP A N 1
ATOM 1068 C CA . TRP A 1 129 ? -4.460 -5.864 -16.225 1.00 83.44 129 TRP A CA 1
ATOM 1069 C C . TRP A 1 129 ? -3.748 -4.612 -16.750 1.00 83.44 129 TRP A C 1
ATOM 1071 O O . TRP A 1 129 ? -4.424 -3.656 -17.125 1.00 83.44 129 TRP A O 1
ATOM 1081 N N . ILE A 1 130 ? -2.412 -4.563 -16.715 1.00 84.75 130 ILE A N 1
ATOM 1082 C CA . ILE A 1 130 ? -1.636 -3.367 -17.070 1.00 84.75 130 ILE A CA 1
ATOM 1083 C C . ILE A 1 130 ? -0.342 -3.804 -17.753 1.00 84.75 130 ILE A C 1
ATOM 1085 O O . ILE A 1 130 ? 0.476 -4.482 -17.142 1.00 84.75 130 ILE A O 1
ATOM 1089 N N . ASP A 1 131 ? -0.133 -3.349 -18.986 1.00 84.75 131 ASP A N 1
ATOM 1090 C CA . ASP A 1 131 ? 0.902 -3.883 -19.882 1.00 84.75 131 ASP A CA 1
ATOM 1091 C C . ASP A 1 131 ? 2.342 -3.525 -19.478 1.00 84.75 131 ASP A C 1
ATOM 1093 O O . ASP A 1 131 ? 3.301 -4.207 -19.855 1.00 84.75 131 ASP A O 1
ATOM 1097 N N . ASN A 1 132 ? 2.538 -2.446 -18.714 1.00 87.62 132 ASN A N 1
ATOM 1098 C CA . ASN A 1 132 ? 3.868 -2.003 -18.304 1.00 87.62 132 ASN A CA 1
ATOM 1099 C C . ASN A 1 132 ? 3.918 -1.479 -16.863 1.00 87.62 132 ASN A C 1
ATOM 1101 O O . ASN A 1 132 ? 2.927 -1.066 -16.261 1.00 87.62 132 ASN A O 1
ATOM 1105 N N . ASN A 1 133 ? 5.127 -1.499 -16.308 1.00 88.44 133 ASN A N 1
ATOM 1106 C CA . ASN A 1 133 ? 5.398 -1.057 -14.946 1.00 88.44 133 ASN A CA 1
ATOM 1107 C C . ASN A 1 133 ? 5.130 0.441 -14.733 1.00 88.44 133 ASN A C 1
ATOM 1109 O O . ASN A 1 133 ? 4.628 0.812 -13.678 1.00 88.44 133 ASN A O 1
ATOM 1113 N N . ILE A 1 134 ? 5.403 1.308 -15.708 1.00 91.06 134 ILE A N 1
ATOM 1114 C CA . ILE A 1 134 ? 5.186 2.756 -15.552 1.00 91.06 134 ILE A CA 1
ATOM 1115 C C . ILE A 1 134 ? 3.703 3.050 -15.316 1.00 91.06 134 ILE A C 1
ATOM 1117 O O . ILE A 1 134 ? 3.357 3.745 -14.359 1.00 91.06 134 ILE A O 1
ATOM 1121 N N . ASP A 1 135 ? 2.824 2.480 -16.137 1.00 90.38 135 ASP A N 1
ATOM 1122 C CA . ASP A 1 135 ? 1.376 2.633 -16.008 1.00 90.38 135 ASP A CA 1
ATOM 1123 C C . ASP A 1 135 ? 0.873 2.000 -14.714 1.00 90.38 135 ASP A C 1
ATOM 1125 O O . ASP A 1 135 ? 0.030 2.578 -14.025 1.00 90.38 135 ASP A O 1
ATOM 1129 N N . ARG A 1 136 ? 1.451 0.857 -14.325 1.00 90.25 136 ARG A N 1
ATOM 1130 C CA . ARG A 1 136 ? 1.132 0.173 -13.070 1.00 90.25 136 ARG A CA 1
ATOM 1131 C C . ARG A 1 136 ? 1.433 1.063 -11.868 1.00 90.25 136 ARG A C 1
ATOM 1133 O O . ARG A 1 136 ? 0.552 1.312 -11.052 1.00 90.25 136 ARG A O 1
ATOM 1140 N N . PHE A 1 137 ? 2.639 1.614 -11.779 1.00 91.88 137 PHE A N 1
ATOM 1141 C CA . PHE A 1 137 ? 3.029 2.489 -10.673 1.00 91.88 137 PHE A CA 1
ATOM 1142 C C . PHE A 1 137 ? 2.328 3.854 -10.721 1.00 91.88 137 PHE A C 1
ATOM 1144 O O . PHE A 1 137 ? 1.991 4.409 -9.674 1.00 91.88 137 PHE A O 1
ATOM 1151 N N . THR A 1 138 ? 2.020 4.370 -11.912 1.00 92.81 138 THR A N 1
ATOM 1152 C CA . THR A 1 138 ? 1.190 5.576 -12.074 1.00 92.81 138 THR A CA 1
ATOM 1153 C C . THR A 1 138 ? -0.229 5.341 -11.561 1.00 92.81 138 THR A C 1
ATOM 1155 O O . THR A 1 138 ? -0.790 6.194 -10.869 1.00 92.81 138 THR A O 1
ATOM 1158 N N . TYR A 1 139 ? -0.804 4.170 -11.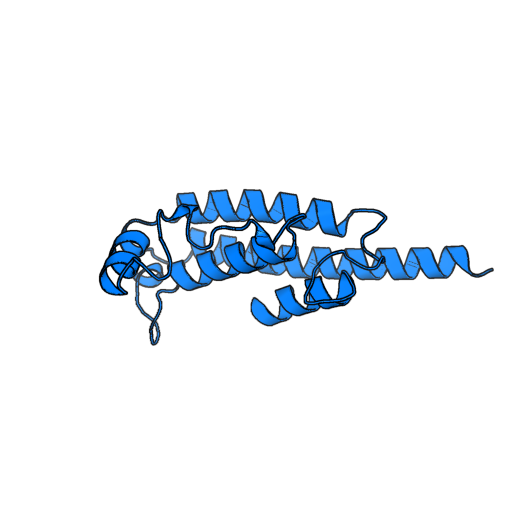844 1.00 92.00 139 TYR A N 1
ATOM 1159 C CA . TYR A 1 139 ? -2.107 3.774 -11.326 1.00 92.00 139 TYR A CA 1
ATOM 1160 C C . TYR A 1 139 ? -2.104 3.705 -9.796 1.00 92.00 139 TYR A C 1
ATOM 1162 O O . TYR A 1 139 ? -2.999 4.277 -9.174 1.00 92.00 139 TYR A O 1
ATOM 1170 N N . ILE A 1 140 ? -1.090 3.073 -9.190 1.00 93.00 140 ILE A N 1
ATOM 1171 C CA . ILE A 1 140 ? -0.952 2.993 -7.726 1.00 93.00 140 ILE A CA 1
ATOM 1172 C C . ILE A 1 140 ? -0.935 4.395 -7.109 1.00 93.00 140 ILE A C 1
ATOM 1174 O O . ILE A 1 140 ? -1.697 4.667 -6.180 1.00 93.00 140 ILE A O 1
ATOM 117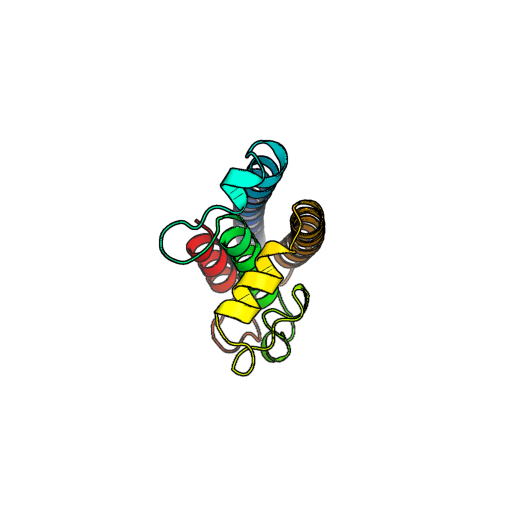8 N N . LEU A 1 141 ? -0.103 5.302 -7.635 1.00 92.75 141 LEU A N 1
ATOM 1179 C CA . LEU A 1 141 ? -0.017 6.674 -7.130 1.00 92.75 141 LEU A CA 1
ATOM 1180 C C . LEU A 1 141 ? -1.353 7.414 -7.261 1.00 92.75 141 LEU A C 1
ATOM 1182 O O . LEU A 1 141 ? -1.767 8.095 -6.329 1.00 92.75 141 LEU A O 1
ATOM 1186 N N . ARG A 1 142 ? -2.067 7.247 -8.380 1.00 92.06 142 ARG A N 1
ATOM 1187 C CA . ARG A 1 142 ? -3.407 7.827 -8.560 1.00 92.06 142 ARG A CA 1
ATOM 1188 C C . ARG A 1 142 ? -4.422 7.261 -7.568 1.00 92.06 142 ARG A C 1
ATOM 1190 O O . ARG A 1 142 ? -5.288 7.996 -7.115 1.00 92.06 142 ARG A O 1
ATOM 1197 N N . HIS A 1 143 ? -4.342 5.968 -7.267 1.00 88.44 143 HIS A N 1
ATOM 1198 C CA . HIS A 1 143 ? -5.256 5.291 -6.348 1.00 88.44 143 HIS A CA 1
ATOM 1199 C C . HIS A 1 143 ? -5.004 5.657 -4.876 1.00 88.44 143 HIS A C 1
ATOM 1201 O O . HIS A 1 143 ? -5.897 5.509 -4.047 1.00 88.44 143 HIS A O 1
ATOM 1207 N N . SER A 1 144 ? -3.798 6.136 -4.561 1.00 84.00 144 SER A N 1
ATOM 1208 C CA . SER A 1 144 ? -3.346 6.395 -3.189 1.00 84.00 144 SER A CA 1
ATOM 1209 C C . SER A 1 144 ? -3.414 7.871 -2.768 1.00 84.00 144 SER A C 1
ATOM 1211 O O . SER A 1 144 ? -3.089 8.170 -1.619 1.00 84.00 144 SER A O 1
ATOM 1213 N N . ASN A 1 145 ? -3.797 8.776 -3.679 1.00 65.56 145 ASN A N 1
ATOM 1214 C CA . ASN A 1 145 ? -3.923 10.224 -3.449 1.00 65.56 145 ASN A CA 1
ATOM 1215 C C . ASN A 1 145 ? -5.337 10.650 -3.037 1.00 65.56 145 ASN A C 1
ATOM 1217 O O . ASN A 1 145 ? -6.315 10.049 -3.536 1.00 65.56 145 ASN A O 1
#

Secondary structure (DSSP, 8-state):
--HHHHHHHHHHHHHHHHHHHHHHHHHHHHHHHHS-HHHHTSEETTEEHHHHHHHHHHHHHHHH-SSGGG--TTGGGT--TTTS-HHHHHHHHHH--HHHHHHHHHHHHHHHHHHHHSGGGGSB---TT-SBHHHHHHHHHHHH-

Sequence (145 aa):
MNTNISNEVSDGLKTQFIKHFELLFKQLVILTDKVPQNLLKKKIIDKTILYRAYHILEAIEFYIGVNPEDMEWGKRMNITWGVDREEAVDNKMQNYTINQLKQYSDEIKESTFNVISNENFMNTTNFNWIDNNIDRFTYILRHSN